Protein AF-H4F270-F1 (afdb_monomer)

Radius of gyration: 16.2 Å; Cα contacts (8 Å, |Δi|>4): 57; chains: 1; bounding box: 38×26×46 Å

pLDDT: mean 85.69, std 13.45, range [47.72, 98.31]

Solvent-accessible surface area (backbone atoms only — not comparable to full-atom values): 5810 Å² total; per-residue (Å²): 131,80,75,62,86,69,51,71,68,58,51,52,53,52,53,50,24,49,55,52,53,50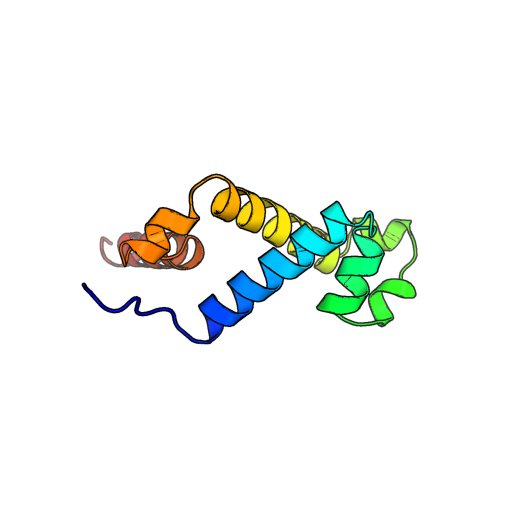,39,49,72,75,65,48,49,73,61,59,51,44,20,73,75,78,35,66,67,60,68,74,49,51,79,71,58,45,74,73,36,67,64,52,56,49,50,53,51,42,52,56,50,34,50,49,30,76,76,55,48,48,55,39,44,74,70,55,43,72,51,76,70,49,50,57,54,51,61,51,53,60,60,67,74,75,111

Foldseek 3Di:
DPPLPQDPVNVVLLVLLVVLVVCVVVVHDLLNSLCVVVHVVSVVDDPVVNVVDPSSVVSVVSPVLNCVCVVPVVVCSVVNHDRPVVVVVVVVVVVVVVD

Mean predicted aligned error: 6.44 Å

Sequence (99 aa):
MRQQQISAFHRHRLILMLRILDGLRDGASRREIASVIFGRDVRSISAVDWQNTSARRHLARLIAEGRGYVSGGYRRILRGGPTKGQLFHNAAHERTSSA

Structure (mmCIF, N/CA/C/O backbone):
data_AF-H4F270-F1
#
_entry.id   AF-H4F270-F1
#
loop_
_atom_site.group_PDB
_atom_site.id
_atom_site.type_symbol
_atom_site.label_atom_id
_atom_site.label_alt_id
_atom_site.label_comp_id
_atom_site.label_asym_id
_atom_site.label_entity_id
_atom_site.label_seq_id
_atom_site.pdbx_PDB_ins_code
_atom_site.Cartn_x
_atom_site.Cartn_y
_atom_site.Cartn_z
_atom_site.occupancy
_atom_site.B_iso_or_equiv
_atom_site.auth_seq_id
_atom_site.auth_comp_id
_atom_site.auth_asym_id
_atom_site.auth_atom_id
_atom_site.pdbx_PDB_model_num
ATOM 1 N N . MET A 1 1 ? -20.389 9.185 19.590 1.00 47.88 1 MET A N 1
ATOM 2 C CA . MET A 1 1 ? -19.244 8.447 19.005 1.00 47.88 1 MET A CA 1
ATOM 3 C C . MET A 1 1 ? -18.100 9.432 18.799 1.00 47.88 1 MET A C 1
ATOM 5 O O . MET A 1 1 ? -18.329 10.438 18.142 1.00 47.88 1 MET A O 1
ATOM 9 N N . ARG A 1 2 ? -16.911 9.216 19.387 1.00 53.78 2 ARG A N 1
ATOM 10 C CA . ARG A 1 2 ? -15.736 10.065 19.094 1.00 53.78 2 ARG A CA 1
ATOM 11 C C . ARG A 1 2 ? -15.448 9.978 17.592 1.00 53.78 2 ARG A C 1
ATOM 13 O O . ARG A 1 2 ? -15.309 8.872 17.075 1.00 53.78 2 ARG A O 1
ATOM 20 N N . GLN A 1 3 ? -15.403 11.115 16.900 1.00 53.69 3 GLN A N 1
ATOM 21 C CA . GLN A 1 3 ? -14.999 11.156 15.494 1.00 53.69 3 GLN A CA 1
ATOM 22 C C . GLN A 1 3 ? -13.609 10.528 15.355 1.00 53.69 3 GLN A C 1
ATOM 24 O O . GLN A 1 3 ? -12.693 10.856 16.110 1.00 53.69 3 GLN A O 1
ATOM 29 N N . GLN A 1 4 ? -13.464 9.607 14.403 1.00 61.94 4 GLN A N 1
ATOM 30 C CA . GLN A 1 4 ? -12.174 9.015 14.071 1.00 61.94 4 GLN A CA 1
ATOM 31 C C . GLN A 1 4 ? -11.286 10.114 13.478 1.00 61.94 4 GLN A C 1
ATOM 33 O O . GLN A 1 4 ? -11.457 10.499 12.325 1.00 61.94 4 GLN A O 1
ATOM 38 N N . GLN A 1 5 ? -10.347 10.635 14.265 1.00 69.38 5 GLN A N 1
ATOM 39 C CA . GLN A 1 5 ? -9.364 11.618 13.806 1.00 69.38 5 GLN A CA 1
ATOM 40 C C . GLN A 1 5 ? -8.265 10.900 13.001 1.00 69.38 5 GLN A C 1
ATOM 42 O O . GLN A 1 5 ? -7.137 10.722 13.460 1.00 69.38 5 GLN A O 1
ATOM 47 N N . ILE A 1 6 ? -8.609 10.405 11.807 1.00 80.50 6 ILE A N 1
ATOM 48 C CA . ILE A 1 6 ? -7.641 9.827 10.867 1.00 80.50 6 ILE A CA 1
ATOM 49 C C . ILE A 1 6 ? -7.124 10.956 9.981 1.00 80.50 6 ILE A C 1
ATOM 51 O O . ILE A 1 6 ? -7.873 11.513 9.180 1.00 80.50 6 ILE A O 1
ATOM 55 N N . SER A 1 7 ? -5.832 11.269 10.084 1.00 85.44 7 SER A N 1
ATOM 56 C CA . SER A 1 7 ? -5.208 12.243 9.186 1.00 85.44 7 SER A CA 1
ATOM 57 C C . SER A 1 7 ? -5.275 11.784 7.724 1.00 85.44 7 SER A C 1
ATOM 59 O O . SER A 1 7 ? -5.281 10.584 7.428 1.00 85.44 7 SER A O 1
ATOM 61 N N . ALA A 1 8 ? -5.263 12.737 6.788 1.00 88.94 8 ALA A N 1
ATOM 62 C CA . ALA A 1 8 ? -5.272 12.443 5.353 1.00 88.94 8 ALA A CA 1
ATOM 63 C C . ALA A 1 8 ? -4.145 11.471 4.945 1.00 88.94 8 ALA A C 1
ATOM 65 O O . ALA A 1 8 ? -4.375 10.545 4.167 1.00 88.94 8 ALA A O 1
ATOM 66 N N . PHE A 1 9 ? -2.959 11.618 5.545 1.00 88.69 9 PHE A N 1
ATOM 67 C CA . PHE A 1 9 ? -1.824 10.715 5.351 1.00 88.69 9 PHE A CA 1
ATOM 68 C C . PHE A 1 9 ? -2.137 9.272 5.774 1.00 88.69 9 PHE A C 1
ATOM 70 O O . PHE A 1 9 ? -1.926 8.335 5.002 1.00 88.69 9 PHE A O 1
ATOM 77 N N . HIS A 1 10 ? -2.688 9.070 6.977 1.00 88.12 10 HIS A N 1
ATOM 78 C CA . HIS A 1 10 ? -3.054 7.733 7.445 1.00 88.12 10 HIS A CA 1
ATOM 79 C C . HIS A 1 10 ? -4.158 7.117 6.589 1.00 88.12 10 HIS A C 1
ATOM 81 O O . HIS A 1 10 ? -4.071 5.940 6.243 1.00 88.12 10 HIS A O 1
ATOM 87 N N . ARG A 1 11 ? -5.159 7.912 6.192 1.00 91.19 11 ARG A N 1
ATOM 88 C CA . ARG A 1 11 ? -6.222 7.458 5.290 1.00 91.19 11 ARG A CA 1
ATOM 89 C C . ARG A 1 11 ? -5.650 6.992 3.953 1.00 91.19 11 ARG A C 1
ATOM 91 O O . ARG A 1 11 ? -5.967 5.891 3.513 1.00 91.19 11 ARG A O 1
ATOM 98 N N . HIS A 1 12 ? -4.780 7.794 3.337 1.00 92.62 12 HIS A N 1
ATOM 99 C CA . HIS A 1 12 ? -4.102 7.430 2.093 1.00 92.62 12 HIS A CA 1
ATOM 100 C C . HIS A 1 12 ? -3.332 6.115 2.245 1.00 92.62 12 HIS A C 1
ATOM 102 O O . HIS A 1 12 ? -3.487 5.200 1.439 1.00 92.62 12 HIS A O 1
ATOM 108 N N . ARG A 1 13 ? -2.559 5.985 3.325 1.00 92.62 13 ARG A N 1
ATOM 109 C CA . ARG A 1 13 ? -1.751 4.796 3.590 1.00 92.62 13 ARG A CA 1
ATOM 110 C C . ARG A 1 13 ? -2.588 3.532 3.818 1.00 92.62 13 ARG A C 1
ATOM 112 O O . ARG A 1 13 ? -2.207 2.468 3.338 1.00 92.62 13 ARG A O 1
ATOM 119 N N . LEU A 1 14 ? -3.730 3.636 4.499 1.00 93.50 14 LEU A N 1
ATOM 120 C CA . LEU A 1 14 ? -4.667 2.520 4.678 1.00 93.50 14 LEU A CA 1
ATOM 121 C C . LEU A 1 14 ? -5.288 2.082 3.347 1.00 93.50 14 LEU A C 1
ATOM 123 O O . LEU A 1 14 ? -5.326 0.890 3.052 1.00 93.50 14 LEU A O 1
ATOM 127 N N . ILE A 1 15 ? -5.715 3.040 2.518 1.00 94.81 15 ILE A N 1
ATOM 128 C CA . ILE A 1 15 ? -6.227 2.757 1.168 1.00 94.81 15 ILE A CA 1
ATOM 129 C C . ILE A 1 15 ? -5.151 2.067 0.322 1.00 94.81 15 ILE A C 1
ATOM 131 O O . ILE A 1 15 ? -5.442 1.095 -0.371 1.00 94.81 15 ILE A O 1
ATOM 135 N N . LEU A 1 16 ? -3.902 2.534 0.406 1.00 95.44 16 LEU A N 1
ATOM 136 C CA . LEU A 1 16 ? -2.772 1.937 -0.302 1.00 95.44 16 LEU A CA 1
ATOM 137 C C . LEU A 1 16 ? -2.570 0.469 0.092 1.00 95.44 16 LEU A C 1
ATOM 139 O O . LEU A 1 16 ? -2.399 -0.383 -0.774 1.00 95.44 16 LEU A O 1
ATOM 143 N N . MET A 1 17 ? -2.629 0.161 1.390 1.00 96.75 17 MET A N 1
ATOM 144 C CA . MET A 1 17 ? -2.521 -1.213 1.884 1.00 96.75 17 MET A CA 1
ATOM 145 C C . MET A 1 17 ? -3.646 -2.103 1.377 1.00 96.75 17 MET A C 1
ATOM 147 O O . MET A 1 17 ? -3.369 -3.226 0.974 1.00 96.75 17 MET A O 1
ATOM 151 N N . LEU A 1 18 ? -4.889 -1.614 1.378 1.00 96.75 18 LEU A N 1
ATOM 152 C CA . LEU A 1 18 ? -6.024 -2.374 0.853 1.00 96.75 18 LEU A CA 1
ATOM 153 C C . LEU A 1 18 ? -5.813 -2.711 -0.625 1.00 96.75 18 LEU A C 1
ATOM 155 O O . LEU A 1 18 ? -5.806 -3.884 -0.970 1.00 96.75 18 LEU A O 1
ATOM 159 N N . ARG A 1 19 ? -5.473 -1.718 -1.456 1.00 96.50 19 ARG A N 1
ATOM 160 C CA . ARG A 1 19 ?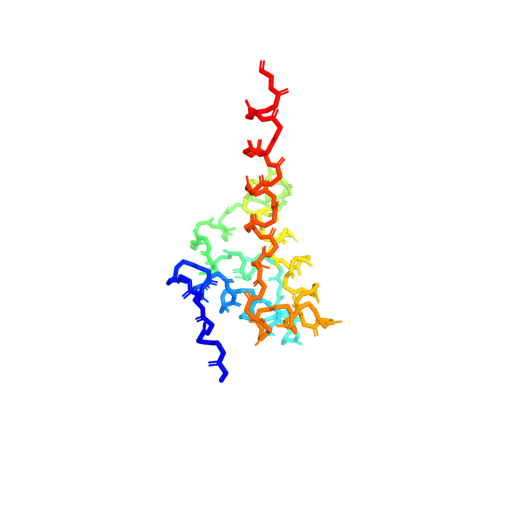 -5.171 -1.929 -2.884 1.00 96.50 19 ARG A CA 1
ATOM 161 C C . ARG A 1 19 ? -4.047 -2.939 -3.117 1.00 96.50 19 ARG A C 1
ATOM 163 O O . ARG A 1 19 ? -4.133 -3.754 -4.027 1.00 96.50 19 ARG A O 1
ATOM 170 N N . ILE A 1 20 ? -2.995 -2.895 -2.297 1.00 98.06 20 ILE A N 1
ATOM 171 C CA . ILE A 1 20 ? -1.900 -3.873 -2.352 1.00 98.06 20 ILE A CA 1
ATOM 172 C C . ILE A 1 20 ? -2.417 -5.284 -2.047 1.00 98.06 20 ILE A C 1
ATOM 174 O O . ILE A 1 20 ? -2.038 -6.232 -2.729 1.00 98.06 20 ILE A O 1
ATOM 178 N N . LEU A 1 21 ? -3.247 -5.442 -1.014 1.00 98.31 21 LEU A N 1
ATOM 179 C CA . LEU A 1 21 ? -3.788 -6.747 -0.635 1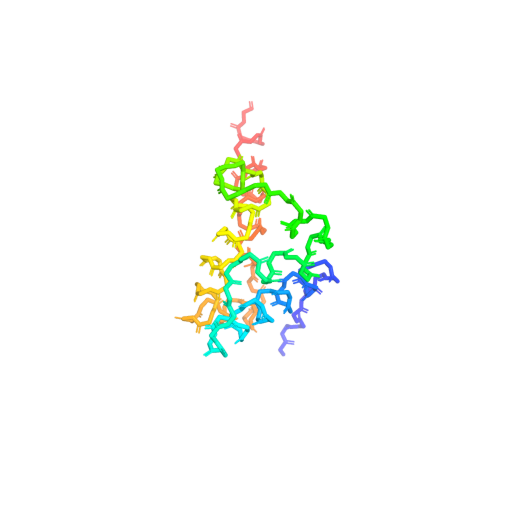.00 98.31 21 LEU A CA 1
ATOM 180 C C . LEU A 1 21 ? -4.786 -7.283 -1.657 1.00 98.31 21 LEU A C 1
ATOM 182 O O . LEU A 1 21 ? -4.777 -8.484 -1.903 1.00 98.31 21 LEU A O 1
ATOM 186 N N . ASP A 1 22 ? -5.602 -6.417 -2.246 1.00 97.69 22 ASP A N 1
ATOM 187 C CA . ASP A 1 22 ? -6.547 -6.795 -3.292 1.00 97.69 22 ASP A CA 1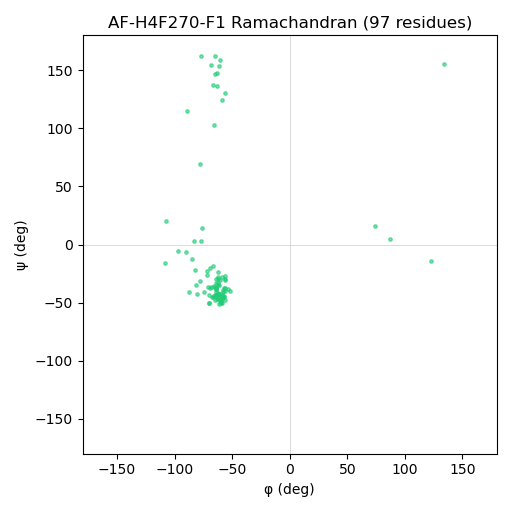
ATOM 188 C C . ASP A 1 22 ? -5.793 -7.236 -4.551 1.00 97.69 22 ASP A C 1
ATOM 190 O O . ASP A 1 22 ? -6.012 -8.343 -5.022 1.00 97.69 22 ASP A O 1
ATOM 194 N N . GLY A 1 23 ? -4.762 -6.497 -4.980 1.00 97.69 23 GLY A N 1
ATOM 195 C CA . GLY A 1 23 ? -3.894 -6.946 -6.074 1.00 97.69 23 GLY A CA 1
ATOM 196 C C . GLY A 1 23 ? -3.222 -8.299 -5.801 1.00 97.69 23 GLY A C 1
ATOM 197 O O . GLY A 1 23 ? -3.132 -9.133 -6.695 1.00 97.69 23 GLY A O 1
ATOM 198 N N . LEU A 1 24 ? -2.789 -8.562 -4.560 1.00 97.94 24 LEU A N 1
ATOM 199 C CA . LEU A 1 24 ? -2.259 -9.882 -4.187 1.00 97.94 24 LEU A CA 1
ATOM 200 C C . LEU A 1 24 ? -3.323 -10.986 -4.241 1.00 97.94 24 LEU A C 1
ATOM 202 O O . LEU A 1 24 ? -2.983 -12.121 -4.568 1.00 97.94 24 LEU A O 1
ATOM 206 N N . ARG A 1 25 ? -4.575 -10.684 -3.874 1.00 97.88 25 ARG A N 1
ATOM 207 C CA . ARG A 1 25 ? -5.701 -11.631 -3.954 1.00 97.88 25 ARG A CA 1
ATOM 208 C C . ARG A 1 25 ? -6.059 -11.944 -5.402 1.00 97.88 25 ARG A C 1
ATOM 210 O O . ARG A 1 25 ? -6.328 -13.101 -5.701 1.00 97.88 25 ARG A O 1
ATOM 217 N N . ASP A 1 26 ? -5.953 -10.951 -6.276 1.00 98.06 26 ASP A N 1
ATOM 218 C CA . ASP A 1 26 ? -6.182 -11.077 -7.718 1.00 98.06 26 ASP A CA 1
ATOM 219 C C . ASP A 1 26 ? -5.000 -11.743 -8.454 1.00 98.06 26 ASP A C 1
ATOM 221 O O . ASP A 1 26 ? -5.012 -11.880 -9.674 1.00 98.06 26 ASP A O 1
ATOM 225 N N . GLY A 1 27 ? -3.960 -12.168 -7.725 1.00 97.69 27 GLY A N 1
ATOM 226 C CA . GLY A 1 27 ? -2.815 -12.897 -8.273 1.00 97.69 27 GLY A CA 1
ATOM 227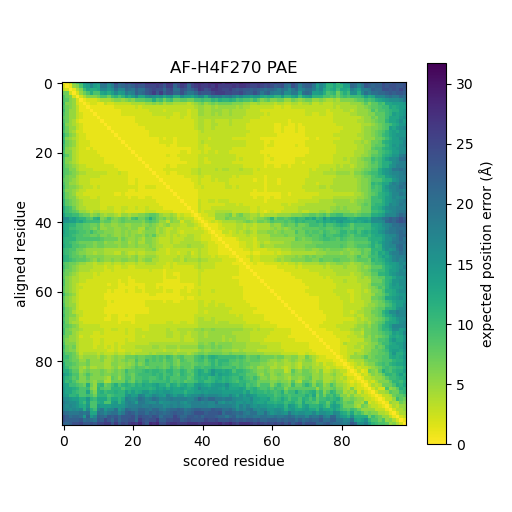 C C . GLY A 1 27 ? -1.686 -12.022 -8.820 1.00 97.69 27 GLY A C 1
ATOM 228 O O . GLY A 1 27 ? -0.705 -12.561 -9.333 1.00 97.69 27 GLY A O 1
ATOM 229 N N . ALA A 1 28 ? -1.760 -10.695 -8.680 1.00 97.31 28 ALA A N 1
ATOM 230 C CA . ALA A 1 28 ? -0.687 -9.809 -9.118 1.00 97.31 28 ALA A CA 1
ATOM 231 C C . ALA A 1 28 ? 0.606 -10.081 -8.336 1.00 97.31 28 ALA A C 1
ATOM 233 O O . ALA A 1 28 ? 0.634 -10.199 -7.102 1.00 97.31 28 ALA A O 1
ATOM 234 N N . SER A 1 29 ? 1.725 -10.124 -9.053 1.00 94.56 29 SER A N 1
ATOM 235 C CA . SER A 1 29 ? 3.031 -10.291 -8.437 1.00 94.56 29 SER A CA 1
ATOM 236 C C . SER A 1 29 ? 3.413 -9.056 -7.620 1.00 94.56 29 SER A C 1
ATOM 238 O O . SER A 1 29 ? 3.040 -7.916 -7.906 1.00 94.56 29 SER A O 1
ATOM 240 N N . ARG A 1 30 ? 4.276 -9.250 -6.617 1.00 94.31 30 ARG A N 1
ATOM 241 C CA . ARG A 1 30 ? 4.822 -8.133 -5.824 1.00 94.31 30 ARG A CA 1
ATOM 242 C C . ARG A 1 30 ? 5.528 -7.089 -6.692 1.00 94.31 30 ARG A C 1
ATOM 244 O O . ARG A 1 30 ? 5.544 -5.920 -6.326 1.00 94.31 30 ARG A O 1
ATOM 251 N N . ARG A 1 31 ? 6.121 -7.495 -7.817 1.00 92.50 31 ARG A N 1
ATOM 252 C CA . ARG A 1 31 ? 6.812 -6.581 -8.731 1.00 92.50 31 ARG A CA 1
ATOM 253 C C . ARG A 1 31 ? 5.821 -5.748 -9.541 1.00 92.50 31 ARG A C 1
ATOM 255 O O . ARG A 1 31 ? 6.021 -4.544 -9.670 1.00 92.50 31 ARG A O 1
ATOM 262 N N . GLU A 1 32 ? 4.730 -6.348 -10.011 1.00 93.94 32 GLU A N 1
ATOM 263 C CA . GLU A 1 32 ? 3.645 -5.613 -10.673 1.00 93.94 32 GLU A CA 1
ATOM 264 C C . GLU A 1 32 ? 3.004 -4.611 -9.719 1.00 93.94 32 GLU A C 1
ATOM 266 O O . GLU A 1 32 ? 2.907 -3.431 -10.050 1.00 93.94 32 GLU A O 1
ATOM 271 N N . ILE A 1 33 ? 2.686 -5.037 -8.495 1.00 96.50 33 ILE A N 1
ATOM 272 C CA . ILE A 1 33 ? 2.150 -4.143 -7.465 1.00 96.50 33 ILE A CA 1
ATOM 273 C C . ILE A 1 33 ? 3.138 -3.008 -7.180 1.00 96.50 33 ILE A C 1
ATOM 275 O O . ILE A 1 33 ? 2.769 -1.839 -7.243 1.00 96.50 33 ILE A O 1
ATOM 279 N N . ALA A 1 34 ? 4.413 -3.318 -6.930 1.00 94.06 34 ALA A N 1
ATOM 280 C CA . ALA A 1 34 ? 5.434 -2.300 -6.689 1.00 94.06 34 ALA A CA 1
ATOM 281 C C . ALA A 1 34 ? 5.545 -1.296 -7.843 1.00 94.06 34 ALA A C 1
ATOM 283 O O . ALA A 1 34 ? 5.713 -0.108 -7.592 1.00 94.06 34 ALA A O 1
ATOM 284 N N . SER A 1 35 ? 5.394 -1.748 -9.089 1.00 93.31 35 SER A N 1
ATOM 285 C CA . SER A 1 35 ? 5.479 -0.872 -10.257 1.00 93.31 35 SER A CA 1
ATOM 286 C C . SER A 1 35 ? 4.290 0.080 -10.432 1.00 93.31 35 SER A C 1
ATOM 288 O O . SER A 1 35 ? 4.404 1.107 -11.097 1.00 93.31 35 SER A O 1
ATOM 290 N N . VAL A 1 36 ? 3.138 -0.256 -9.850 1.00 93.12 36 VAL A N 1
ATOM 291 C CA . VAL A 1 36 ? 1.971 0.636 -9.794 1.00 93.12 36 VAL A CA 1
ATOM 292 C C . VAL A 1 36 ? 2.121 1.637 -8.647 1.00 93.12 36 VAL A C 1
ATOM 294 O O . VAL A 1 36 ? 1.697 2.781 -8.769 1.00 93.12 36 VAL A O 1
ATOM 297 N N . ILE A 1 37 ? 2.732 1.212 -7.538 1.00 91.19 37 ILE A N 1
ATOM 298 C CA . ILE A 1 37 ? 2.798 1.986 -6.292 1.00 91.19 37 ILE A CA 1
ATOM 299 C C . ILE A 1 37 ? 3.998 2.944 -6.252 1.00 91.19 37 ILE A C 1
ATOM 301 O O . ILE A 1 37 ? 3.857 4.061 -5.764 1.00 91.19 37 ILE A O 1
ATOM 305 N N . PHE A 1 38 ? 5.170 2.515 -6.728 1.00 89.06 38 PHE A N 1
ATOM 306 C CA . PHE A 1 38 ? 6.422 3.279 -6.629 1.00 89.06 38 PHE A CA 1
ATOM 307 C C . PHE A 1 38 ? 6.903 3.865 -7.958 1.00 89.06 38 PHE A C 1
ATOM 309 O O . PHE A 1 38 ? 7.727 4.770 -7.931 1.00 89.06 38 PHE A O 1
ATOM 316 N N . GLY A 1 39 ? 6.381 3.389 -9.092 1.00 88.25 39 GLY A N 1
ATOM 317 C CA . GLY A 1 39 ? 6.776 3.866 -10.418 1.00 88.25 39 GLY A CA 1
ATOM 318 C C . GLY A 1 39 ? 7.039 2.736 -11.410 1.00 88.25 39 GLY A C 1
ATOM 319 O O . GLY A 1 39 ? 7.346 1.599 -11.044 1.00 88.25 39 GLY A O 1
ATOM 320 N N . ARG A 1 40 ? 6.893 3.035 -12.710 1.00 79.44 40 ARG A N 1
ATOM 321 C CA . ARG A 1 40 ? 7.083 2.030 -13.774 1.00 79.44 40 ARG A CA 1
ATOM 322 C C . ARG A 1 40 ? 8.544 1.604 -13.936 1.00 79.44 40 ARG A C 1
ATOM 324 O O . ARG A 1 40 ? 8.776 0.519 -14.457 1.00 79.44 40 ARG A O 1
ATOM 331 N N . ASP A 1 41 ? 9.492 2.402 -13.464 1.00 85.38 41 ASP A N 1
ATOM 332 C CA . ASP A 1 41 ? 10.928 2.103 -13.397 1.00 85.38 41 ASP A CA 1
ATOM 333 C C . ASP A 1 41 ? 11.233 0.813 -12.617 1.00 85.38 41 ASP A C 1
ATOM 335 O O . ASP A 1 41 ? 12.163 0.083 -12.945 1.00 85.38 41 ASP A O 1
ATOM 339 N N . VAL A 1 42 ? 10.382 0.421 -11.664 1.00 84.81 42 VAL A N 1
ATOM 340 C CA . VAL A 1 42 ? 10.499 -0.880 -10.982 1.00 84.81 42 VAL A CA 1
ATOM 341 C C . VAL A 1 42 ? 10.425 -2.065 -11.960 1.00 84.81 42 VAL A C 1
ATOM 343 O O . VAL A 1 42 ? 11.001 -3.128 -11.708 1.00 84.81 42 VAL A O 1
ATOM 346 N N . ARG A 1 43 ? 9.737 -1.914 -13.103 1.00 84.00 43 ARG A N 1
ATOM 347 C CA . ARG A 1 43 ? 9.699 -2.958 -14.138 1.00 84.00 43 ARG A CA 1
ATOM 348 C C . ARG A 1 43 ? 11.018 -3.100 -14.890 1.00 84.00 43 ARG A C 1
ATOM 350 O O . ARG A 1 43 ? 11.275 -4.211 -15.336 1.00 84.00 43 ARG A O 1
ATOM 357 N N . SER A 1 44 ? 11.854 -2.069 -14.992 1.00 86.81 44 SER A N 1
ATOM 358 C CA . SER A 1 44 ? 13.139 -2.154 -15.703 1.00 86.81 44 SER A CA 1
ATOM 359 C C . SER A 1 44 ? 14.291 -2.699 -14.852 1.00 86.81 44 SER A C 1
ATOM 361 O O . SER A 1 44 ? 15.323 -3.066 -15.398 1.00 86.81 44 SER A O 1
ATOM 363 N N . ILE A 1 45 ? 14.126 -2.797 -13.530 1.00 88.38 45 ILE A N 1
ATOM 364 C CA . ILE A 1 45 ? 15.152 -3.336 -12.620 1.00 88.38 45 ILE A CA 1
ATOM 365 C C . ILE A 1 45 ? 15.367 -4.835 -12.887 1.00 88.38 45 ILE A C 1
ATOM 367 O O . ILE A 1 45 ? 14.401 -5.582 -13.050 1.00 88.38 45 ILE A O 1
ATOM 371 N N . SER A 1 46 ? 16.610 -5.322 -12.903 1.00 91.44 46 SER A N 1
ATOM 372 C CA . SER A 1 46 ? 16.865 -6.760 -13.067 1.00 91.44 46 SER A CA 1
ATOM 373 C C . SER A 1 46 ? 16.231 -7.583 -11.930 1.00 91.44 46 SER A C 1
ATOM 375 O O . SER A 1 46 ? 15.939 -7.075 -10.845 1.00 91.44 46 SER A O 1
ATOM 377 N N . ALA A 1 47 ? 15.995 -8.880 -12.153 1.00 86.94 47 ALA A N 1
ATOM 378 C CA . ALA A 1 47 ? 15.426 -9.737 -11.108 1.00 86.94 47 ALA A CA 1
ATOM 379 C C . ALA A 1 47 ? 16.326 -9.821 -9.860 1.00 86.94 47 ALA A C 1
ATOM 381 O O . ALA A 1 47 ? 15.806 -9.882 -8.746 1.00 86.94 47 ALA A O 1
ATOM 382 N N . VAL A 1 48 ? 17.650 -9.793 -10.050 1.00 89.94 48 VAL A N 1
ATOM 383 C CA . VAL A 1 48 ? 18.649 -9.816 -8.972 1.00 89.94 48 VAL A CA 1
ATOM 384 C C . VAL A 1 48 ? 18.627 -8.497 -8.205 1.00 89.94 48 VAL A C 1
ATOM 386 O O . VAL A 1 48 ? 18.455 -8.495 -6.986 1.00 89.94 48 VAL A O 1
ATOM 389 N N . ASP A 1 49 ? 18.684 -7.369 -8.912 1.00 90.50 49 ASP A N 1
ATOM 390 C CA . ASP A 1 49 ? 18.698 -6.048 -8.280 1.00 90.50 49 ASP A CA 1
ATOM 391 C C . ASP A 1 49 ? 17.399 -5.772 -7.525 1.00 90.50 49 ASP A C 1
ATOM 393 O O . ASP A 1 49 ? 17.420 -5.237 -6.414 1.00 90.50 49 ASP A O 1
ATOM 397 N N . TRP A 1 50 ? 16.262 -6.226 -8.068 1.00 89.06 50 TRP A N 1
ATOM 398 C CA . TRP A 1 50 ? 14.950 -6.114 -7.432 1.00 89.06 50 TRP A CA 1
ATOM 399 C C . TRP A 1 50 ? 14.955 -6.650 -5.994 1.00 89.06 50 TRP A C 1
ATOM 401 O O . TRP A 1 50 ? 14.363 -6.030 -5.099 1.00 89.06 50 TRP A O 1
ATOM 411 N N . GLN A 1 51 ? 15.649 -7.765 -5.739 1.00 88.75 51 GLN A N 1
ATOM 412 C CA . GLN A 1 51 ? 15.718 -8.381 -4.410 1.00 88.75 51 GLN A CA 1
ATOM 413 C C . GLN A 1 51 ? 16.375 -7.469 -3.364 1.00 88.75 51 GLN A C 1
ATOM 415 O O . GLN A 1 51 ? 16.004 -7.523 -2.184 1.00 88.75 51 GLN A O 1
ATOM 420 N N . ASN A 1 52 ? 17.263 -6.577 -3.794 1.00 92.00 52 ASN A N 1
ATOM 421 C CA . ASN A 1 52 ? 18.017 -5.679 -2.923 1.00 92.00 52 ASN A CA 1
ATOM 422 C C . ASN A 1 52 ? 17.397 -4.274 -2.809 1.00 92.00 52 ASN A C 1
ATOM 424 O O . ASN A 1 52 ? 17.817 -3.467 -1.976 1.00 92.00 52 ASN A O 1
ATOM 428 N N . THR A 1 53 ? 16.338 -3.984 -3.570 1.00 92.69 53 THR A N 1
ATOM 429 C CA . THR A 1 53 ? 15.703 -2.659 -3.565 1.00 92.69 53 THR A CA 1
ATOM 430 C C . THR A 1 53 ? 15.057 -2.288 -2.225 1.00 92.69 53 THR A C 1
ATOM 432 O O . THR A 1 53 ? 14.474 -3.104 -1.495 1.00 92.69 53 THR A O 1
ATOM 435 N N . SER A 1 54 ? 15.090 -0.990 -1.912 1.00 91.56 54 SER A N 1
ATOM 436 C CA . SER A 1 54 ? 14.283 -0.396 -0.840 1.00 91.56 54 SER A CA 1
ATOM 437 C C . SER A 1 54 ? 12.780 -0.534 -1.122 1.00 91.56 54 SER A C 1
ATOM 439 O O . SER A 1 54 ? 12.017 -0.796 -0.192 1.00 91.56 54 SER A O 1
ATOM 441 N N . ALA A 1 55 ? 12.366 -0.453 -2.391 1.00 92.06 55 ALA A N 1
ATOM 442 C CA . ALA A 1 55 ? 10.985 -0.623 -2.842 1.00 92.06 55 ALA A CA 1
ATOM 443 C C . ALA A 1 55 ? 10.407 -1.997 -2.463 1.00 92.06 55 ALA A C 1
ATOM 445 O O . ALA A 1 55 ? 9.326 -2.065 -1.873 1.00 92.06 55 ALA A O 1
ATOM 446 N N . ARG A 1 56 ? 11.146 -3.096 -2.688 1.00 94.94 56 ARG A N 1
ATOM 447 C CA . ARG A 1 56 ? 10.712 -4.441 -2.269 1.00 94.94 56 ARG A CA 1
ATOM 448 C C . ARG A 1 56 ? 10.503 -4.526 -0.759 1.00 94.94 56 ARG A C 1
ATOM 450 O O . ARG A 1 56 ? 9.475 -5.029 -0.302 1.00 94.94 56 ARG A O 1
ATOM 45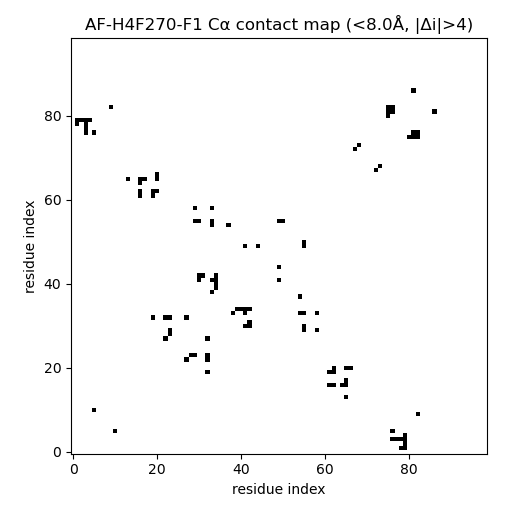7 N N . ARG A 1 57 ? 11.462 -4.020 0.027 1.00 95.69 57 ARG A N 1
ATOM 458 C CA . ARG A 1 57 ? 11.369 -3.993 1.499 1.00 95.69 57 ARG A CA 1
ATOM 459 C C . ARG A 1 57 ? 10.216 -3.111 1.978 1.00 95.69 57 ARG A C 1
ATOM 461 O O . ARG A 1 57 ? 9.539 -3.451 2.946 1.00 95.69 57 ARG A O 1
ATOM 468 N N . HIS A 1 58 ? 9.970 -1.985 1.313 1.00 94.38 58 HIS A N 1
ATOM 469 C CA . HIS A 1 58 ? 8.846 -1.106 1.618 1.00 94.38 58 HIS A CA 1
ATOM 470 C C . HIS A 1 58 ? 7.508 -1.799 1.332 1.00 94.38 58 HIS A C 1
ATOM 472 O O . HIS A 1 58 ? 6.658 -1.847 2.222 1.00 94.38 58 HIS A O 1
ATOM 478 N N . LEU A 1 59 ? 7.354 -2.432 0.164 1.00 96.56 59 LEU A N 1
ATOM 479 C CA . LEU A 1 59 ? 6.159 -3.206 -0.168 1.00 96.56 59 LEU A CA 1
ATOM 480 C C . LEU A 1 59 ? 5.909 -4.330 0.842 1.00 96.56 59 LEU A C 1
ATOM 482 O O . LEU A 1 59 ? 4.790 -4.484 1.323 1.00 96.56 59 LEU A O 1
ATOM 486 N N . ALA A 1 60 ? 6.945 -5.086 1.215 1.00 96.38 60 ALA A N 1
ATOM 487 C CA . ALA A 1 60 ? 6.822 -6.159 2.199 1.00 96.38 60 ALA A CA 1
ATOM 488 C C . ALA A 1 60 ? 6.283 -5.651 3.550 1.00 96.38 60 ALA A C 1
ATOM 490 O O . ALA A 1 60 ? 5.405 -6.284 4.140 1.00 96.38 60 ALA A O 1
ATOM 491 N N . ARG A 1 61 ? 6.744 -4.478 4.008 1.00 95.38 61 ARG A N 1
ATOM 492 C CA . ARG A 1 61 ? 6.233 -3.832 5.228 1.00 95.38 61 ARG A CA 1
ATOM 493 C C . ARG A 1 61 ? 4.770 -3.410 5.091 1.00 95.38 61 ARG A C 1
ATOM 495 O O . ARG A 1 61 ? 3.993 -3.656 6.011 1.00 95.38 61 ARG A O 1
ATOM 502 N N . LEU A 1 62 ? 4.381 -2.829 3.953 1.00 95.81 62 LEU A N 1
ATOM 503 C CA . LEU A 1 62 ? 2.986 -2.454 3.684 1.00 95.81 62 LEU A CA 1
ATOM 504 C C . LEU A 1 62 ? 2.061 -3.677 3.666 1.00 95.81 62 LEU A C 1
ATOM 506 O O . LEU A 1 62 ? 0.987 -3.626 4.259 1.00 95.81 62 LEU A O 1
ATOM 510 N N . ILE A 1 63 ? 2.496 -4.787 3.062 1.00 97.56 63 ILE A N 1
ATOM 511 C CA . ILE A 1 63 ? 1.747 -6.053 3.052 1.00 97.56 63 ILE A CA 1
ATOM 512 C C . ILE A 1 63 ? 1.559 -6.574 4.479 1.00 97.56 63 ILE A C 1
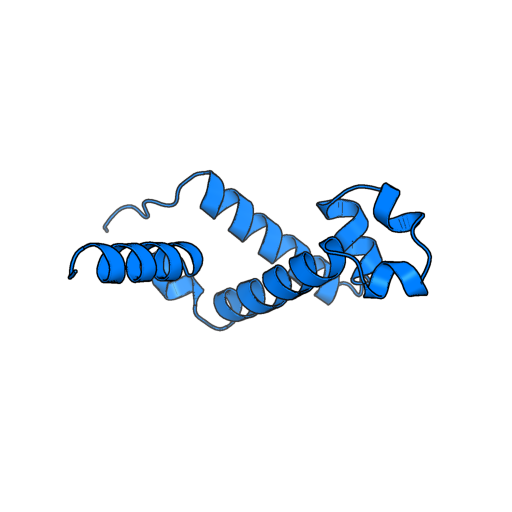ATOM 514 O O . ILE A 1 63 ? 0.440 -6.899 4.876 1.00 97.56 63 ILE A O 1
ATOM 518 N N . ALA A 1 64 ? 2.642 -6.659 5.255 1.00 96.62 64 ALA A N 1
ATOM 519 C CA . ALA A 1 64 ? 2.591 -7.169 6.622 1.00 96.62 64 ALA A CA 1
ATOM 520 C C . ALA A 1 64 ? 1.684 -6.312 7.518 1.00 96.62 64 ALA A C 1
ATOM 522 O O . ALA A 1 64 ? 0.885 -6.840 8.292 1.00 96.62 64 ALA A O 1
ATOM 523 N N . GLU A 1 65 ? 1.768 -4.988 7.395 1.00 95.06 65 GLU A N 1
ATOM 524 C CA . GLU A 1 65 ? 0.917 -4.087 8.164 1.00 95.06 65 GLU A CA 1
ATOM 525 C C . GLU A 1 65 ? -0.547 -4.137 7.717 1.00 95.06 65 GLU A C 1
ATOM 527 O O . GLU A 1 65 ? -1.431 -4.233 8.569 1.00 95.06 65 GLU A O 1
ATOM 532 N N . GLY A 1 66 ? -0.808 -4.147 6.407 1.00 96.25 66 GLY A N 1
ATOM 533 C CA . GLY A 1 66 ? -2.155 -4.284 5.859 1.00 96.25 66 GLY A CA 1
ATOM 534 C C . GLY A 1 66 ? -2.841 -5.557 6.348 1.00 96.25 66 GLY A C 1
ATOM 535 O O . GLY A 1 66 ? -3.983 -5.504 6.804 1.00 96.25 66 GLY A O 1
ATOM 536 N N . ARG A 1 67 ? -2.129 -6.694 6.332 1.00 97.31 67 ARG A N 1
ATOM 537 C CA . ARG A 1 67 ? -2.638 -7.966 6.875 1.00 97.31 67 ARG A CA 1
ATOM 538 C C . ARG A 1 67 ? -3.024 -7.836 8.344 1.00 97.31 67 ARG A C 1
ATOM 540 O O . ARG A 1 67 ? -4.110 -8.267 8.709 1.00 97.31 67 ARG A O 1
ATOM 547 N N . GLY A 1 68 ? -2.187 -7.185 9.153 1.00 95.62 68 GLY A N 1
ATOM 548 C CA . GLY A 1 68 ? -2.488 -6.932 10.563 1.00 95.62 68 GLY A CA 1
ATOM 549 C C . GLY A 1 68 ? -3.727 -6.055 10.782 1.00 95.62 68 GLY A C 1
ATOM 550 O O . GLY A 1 68 ? -4.456 -6.254 11.753 1.00 95.62 68 GLY A O 1
ATOM 551 N N . TYR A 1 69 ? -4.004 -5.101 9.885 1.00 94.69 69 TYR A N 1
ATOM 552 C CA . TYR A 1 69 ? -5.255 -4.344 9.939 1.00 94.69 69 TYR A CA 1
ATOM 553 C C . TYR A 1 69 ? -6.457 -5.204 9.565 1.00 94.69 69 TYR A C 1
ATOM 555 O O . TYR A 1 69 ? -7.416 -5.227 10.333 1.00 94.69 69 TYR A O 1
ATOM 563 N N . VAL A 1 70 ? -6.406 -5.924 8.441 1.00 95.56 70 VAL A N 1
ATOM 564 C CA . VAL A 1 70 ? -7.525 -6.755 7.959 1.00 95.56 70 VAL A CA 1
ATOM 565 C C . VAL A 1 70 ? -7.844 -7.898 8.928 1.00 95.56 70 VAL A C 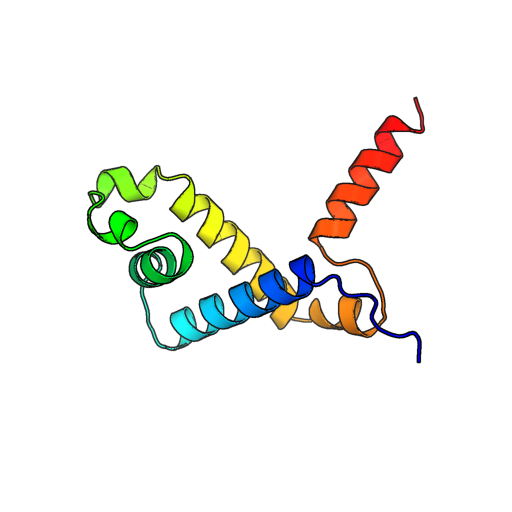1
ATOM 567 O O . VAL A 1 70 ? -9.013 -8.205 9.133 1.00 95.56 70 VAL A O 1
ATOM 570 N N . SER A 1 71 ? -6.847 -8.461 9.616 1.00 96.19 71 SER A N 1
ATOM 571 C CA . SER A 1 71 ? -7.034 -9.536 10.602 1.00 96.19 71 SER A CA 1
ATOM 572 C C . SER A 1 71 ? -7.599 -9.073 11.958 1.00 96.19 71 SER A C 1
ATOM 574 O O . SER A 1 71 ? -7.518 -9.807 12.939 1.00 96.19 71 SER A O 1
ATOM 576 N N . GLY A 1 72 ? -8.138 -7.852 12.054 1.00 92.06 72 GLY A N 1
ATOM 577 C CA . GLY A 1 72 ? -8.792 -7.330 13.262 1.00 92.06 72 GLY A CA 1
ATOM 578 C C . GLY A 1 72 ? -8.195 -6.034 13.808 1.00 92.06 72 GLY A C 1
ATOM 579 O O . GLY A 1 72 ? -8.848 -5.350 14.601 1.00 92.06 72 GLY A O 1
ATOM 580 N N . GLY A 1 73 ? -7.001 -5.634 13.355 1.00 91.62 73 GLY A N 1
ATOM 581 C CA . GLY A 1 73 ? -6.362 -4.380 13.764 1.00 91.62 73 GLY A CA 1
ATOM 582 C C . GLY A 1 73 ? -7.152 -3.123 13.382 1.00 91.62 73 GLY A C 1
ATOM 583 O O . GLY A 1 73 ? -7.024 -2.094 14.048 1.00 91.62 73 GLY A O 1
ATOM 584 N N . TYR A 1 74 ? -8.019 -3.198 12.365 1.00 92.12 74 TYR A N 1
ATOM 585 C CA . TYR A 1 74 ? -8.914 -2.106 11.963 1.00 92.12 74 TYR A CA 1
ATOM 586 C C . TYR A 1 74 ? -9.814 -1.618 13.112 1.00 92.12 74 TYR A C 1
ATOM 588 O O . TYR A 1 74 ? -10.133 -0.432 13.191 1.00 92.12 74 TYR A O 1
ATOM 596 N N . ARG A 1 75 ? -10.173 -2.496 14.062 1.00 91.25 75 ARG A N 1
ATOM 597 C CA . ARG A 1 75 ? -11.025 -2.150 15.212 1.00 91.25 75 ARG A CA 1
ATOM 598 C C . ARG A 1 75 ? -10.408 -1.066 16.092 1.00 91.25 75 ARG A C 1
ATOM 600 O O . ARG A 1 75 ? -11.144 -0.282 16.682 1.00 91.25 75 ARG A O 1
ATOM 607 N N . ARG A 1 76 ? -9.074 -0.986 16.167 1.00 87.94 76 ARG A N 1
ATOM 608 C CA . ARG A 1 76 ? -8.380 0.081 16.906 1.00 87.94 76 ARG A CA 1
ATOM 609 C C . ARG A 1 76 ? -8.686 1.452 16.312 1.00 87.94 76 ARG A C 1
ATOM 611 O O . ARG A 1 76 ? -9.001 2.367 17.062 1.00 87.94 76 ARG A O 1
ATOM 618 N N . ILE A 1 77 ? -8.662 1.556 14.985 1.00 88.06 77 ILE A N 1
ATOM 619 C CA . ILE A 1 77 ? -8.986 2.787 14.257 1.00 88.06 77 ILE A CA 1
ATOM 620 C C . ILE A 1 77 ? -10.449 3.169 14.512 1.00 88.06 77 ILE A C 1
ATOM 622 O O . ILE A 1 77 ? -10.735 4.301 14.890 1.00 88.06 77 ILE A O 1
ATOM 626 N N . LEU A 1 78 ? -11.364 2.199 14.403 1.00 87.88 78 LEU A N 1
ATOM 627 C CA . LEU A 1 78 ? -12.797 2.429 14.624 1.00 87.88 78 LEU A CA 1
ATOM 628 C C . LEU A 1 78 ? -13.128 2.884 16.051 1.00 87.88 78 LEU A C 1
ATOM 630 O O . LEU A 1 78 ? -14.090 3.618 16.259 1.00 87.88 78 LEU A O 1
ATOM 634 N N . ARG A 1 79 ? -12.323 2.471 17.035 1.00 89.00 79 ARG A N 1
ATOM 635 C CA . ARG A 1 79 ? -12.444 2.887 18.440 1.00 89.00 79 ARG A CA 1
ATOM 636 C C . ARG A 1 79 ? -11.767 4.233 18.740 1.00 89.00 79 ARG A C 1
ATOM 638 O O . ARG A 1 79 ? -11.752 4.646 19.894 1.00 89.00 79 ARG A O 1
ATOM 645 N N . GLY A 1 80 ? -11.204 4.907 17.735 1.00 83.88 80 GLY A N 1
ATOM 646 C CA . GLY A 1 80 ? -10.464 6.161 17.910 1.00 83.88 80 GLY A CA 1
ATOM 647 C C . GLY A 1 80 ? -9.080 5.982 18.540 1.00 83.88 80 GLY A C 1
ATOM 648 O O . GLY A 1 80 ? -8.499 6.947 19.025 1.00 83.88 80 GLY A O 1
ATOM 649 N N . GLY A 1 81 ? -8.554 4.755 18.561 1.00 82.94 81 GLY A N 1
ATOM 650 C CA . GLY A 1 81 ? -7.190 4.480 18.990 1.00 82.94 81 GLY A CA 1
ATOM 651 C C . GLY A 1 81 ? -6.160 4.849 17.914 1.00 82.94 81 GLY A C 1
ATOM 652 O O . GLY A 1 81 ? -6.500 4.953 16.732 1.00 82.94 81 GLY A O 1
ATOM 653 N N . PRO A 1 82 ? -4.881 5.000 18.292 1.00 80.25 82 PRO A N 1
ATOM 654 C CA . PRO A 1 82 ? -3.817 5.350 17.359 1.00 80.25 82 PRO A CA 1
ATOM 655 C C . PRO A 1 82 ? -3.620 4.268 16.287 1.00 80.25 82 PRO A C 1
ATOM 657 O O . PRO A 1 82 ? -3.766 3.063 16.527 1.00 80.25 82 PRO A O 1
ATOM 660 N N . THR A 1 83 ? -3.239 4.679 15.081 1.00 81.12 83 THR A N 1
ATOM 661 C CA . THR A 1 83 ? -2.759 3.746 14.053 1.00 81.12 83 THR A CA 1
ATOM 662 C C . THR A 1 83 ? -1.451 3.083 14.499 1.00 81.12 83 THR A C 1
ATOM 664 O O . THR A 1 83 ? -0.755 3.560 15.394 1.00 81.12 83 THR A O 1
ATOM 667 N N . LYS A 1 84 ? -1.078 1.962 13.871 1.00 75.94 84 LYS A N 1
ATOM 668 C CA . LYS A 1 84 ? 0.182 1.266 14.180 1.00 75.94 84 LYS A CA 1
ATOM 669 C C . LYS A 1 84 ? 1.398 2.188 13.997 1.00 75.94 84 LYS A C 1
ATOM 671 O O . LYS A 1 84 ? 2.306 2.141 14.813 1.00 75.94 84 LYS A O 1
ATOM 676 N N . GLY A 1 85 ? 1.379 3.056 12.981 1.00 73.88 85 GLY A N 1
ATOM 677 C CA . GLY A 1 85 ? 2.412 4.077 12.777 1.00 73.88 85 GLY A CA 1
ATOM 678 C C . GLY A 1 85 ? 2.495 5.083 13.929 1.00 73.88 85 GLY A C 1
ATOM 679 O O . GLY A 1 85 ? 3.588 5.368 14.408 1.00 73.88 85 GLY A O 1
ATOM 680 N N . GLN A 1 86 ? 1.347 5.548 14.432 1.00 73.25 86 GLN A N 1
ATOM 681 C CA . GLN A 1 86 ? 1.292 6.446 15.591 1.00 73.25 86 GLN A CA 1
ATOM 682 C C . GLN A 1 86 ? 1.779 5.778 16.878 1.00 73.25 86 GLN A C 1
ATOM 684 O O . GLN A 1 86 ? 2.446 6.430 17.665 1.00 73.25 86 GLN A O 1
ATOM 689 N N . LEU A 1 87 ? 1.518 4.483 17.081 1.00 70.81 87 LEU A N 1
ATOM 690 C CA . LEU A 1 87 ? 2.040 3.767 18.252 1.00 70.81 87 LEU A CA 1
ATOM 691 C C . LEU A 1 87 ? 3.568 3.793 18.315 1.00 70.81 87 LEU A C 1
ATOM 693 O O . LEU A 1 87 ? 4.128 4.024 19.380 1.00 70.81 87 LEU A O 1
ATOM 697 N N . PHE A 1 88 ? 4.242 3.583 17.183 1.00 67.94 88 PHE A N 1
ATOM 698 C CA . PHE A 1 88 ? 5.704 3.624 17.146 1.00 67.94 88 PHE A CA 1
ATOM 699 C C . PHE A 1 88 ? 6.255 5.039 17.314 1.00 67.94 88 PHE A C 1
ATOM 701 O O . PHE A 1 88 ? 7.282 5.210 17.960 1.00 67.94 88 PHE A O 1
ATOM 708 N N . HIS A 1 89 ? 5.578 6.042 16.752 1.00 63.28 89 HIS A N 1
ATOM 709 C CA . HIS A 1 89 ? 5.996 7.434 16.897 1.00 63.28 89 HIS A CA 1
ATOM 710 C C . HIS A 1 89 ? 5.828 7.915 18.347 1.00 63.28 89 HIS A C 1
ATOM 712 O O . HIS A 1 89 ? 6.757 8.475 18.918 1.00 63.28 89 HIS A O 1
ATOM 718 N N . ASN A 1 90 ? 4.690 7.613 18.979 1.00 62.78 90 ASN A N 1
ATOM 719 C CA . ASN A 1 90 ? 4.414 7.981 20.369 1.00 62.78 90 ASN A CA 1
ATOM 720 C C . ASN A 1 90 ? 5.377 7.285 21.345 1.00 62.78 90 ASN A C 1
ATOM 722 O O . ASN A 1 90 ? 5.955 7.943 22.201 1.00 62.78 90 ASN A O 1
ATOM 726 N N . ALA A 1 91 ? 5.641 5.986 21.154 1.00 66.00 91 ALA A N 1
ATOM 727 C CA . ALA A 1 91 ? 6.576 5.232 21.994 1.00 66.00 91 ALA A CA 1
ATOM 728 C C . ALA A 1 91 ? 8.047 5.677 21.854 1.00 66.00 91 ALA A C 1
ATOM 730 O O . ALA A 1 91 ? 8.872 5.326 22.697 1.00 66.00 91 ALA A O 1
ATOM 731 N N . ALA A 1 92 ? 8.398 6.394 20.780 1.00 63.12 92 ALA A N 1
ATOM 732 C CA . ALA A 1 92 ? 9.708 7.018 20.628 1.00 63.12 92 ALA A CA 1
ATOM 733 C C . ALA A 1 92 ? 9.778 8.345 21.401 1.00 63.12 92 ALA A C 1
ATOM 735 O O . ALA A 1 92 ? 10.751 8.562 22.112 1.00 63.12 92 ALA A O 1
ATOM 736 N N . HIS A 1 93 ? 8.730 9.176 21.335 1.00 59.56 93 HIS A N 1
ATOM 737 C CA . HIS A 1 93 ? 8.637 10.434 22.096 1.00 59.56 93 HIS A CA 1
ATOM 738 C C . HIS A 1 93 ? 8.602 10.216 23.616 1.00 59.56 93 HIS A C 1
ATOM 740 O O . HIS A 1 93 ? 9.243 10.959 24.353 1.00 59.56 93 HIS A O 1
ATOM 746 N N . GLU A 1 94 ? 7.929 9.165 24.090 1.00 61.94 94 GLU A N 1
ATOM 747 C CA . GLU A 1 94 ? 7.874 8.817 25.520 1.00 61.94 94 GLU A CA 1
ATOM 748 C C . GLU A 1 94 ? 9.250 8.440 26.103 1.00 61.94 94 GLU A C 1
ATOM 750 O O . GLU A 1 94 ? 9.514 8.708 27.270 1.00 61.94 94 GLU A O 1
ATOM 755 N N . ARG A 1 95 ? 10.165 7.875 25.301 1.00 61.06 95 ARG A N 1
ATOM 756 C CA . ARG A 1 95 ? 11.524 7.517 25.760 1.00 61.06 95 ARG A CA 1
ATOM 757 C C . ARG A 1 95 ? 12.455 8.719 25.854 1.00 61.06 95 ARG A C 1
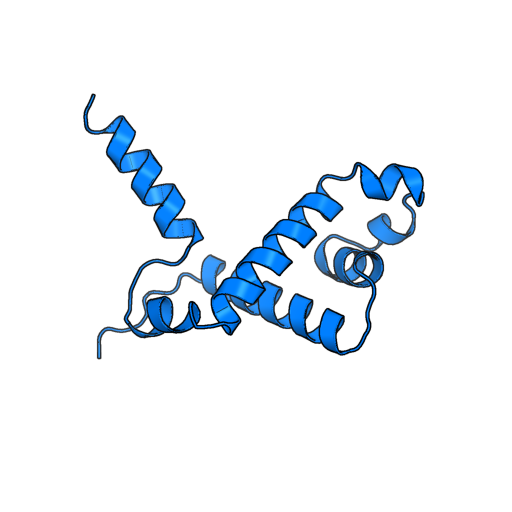ATOM 759 O O . ARG A 1 95 ? 13.345 8.718 26.693 1.00 61.06 95 ARG A O 1
ATOM 766 N N . THR A 1 96 ? 12.259 9.721 25.002 1.00 61.06 96 THR A N 1
ATOM 767 C CA . THR A 1 96 ? 13.088 10.934 24.975 1.00 61.06 96 THR A CA 1
ATOM 768 C C . THR A 1 96 ? 12.664 11.955 26.030 1.00 61.06 96 THR A C 1
ATOM 770 O O . THR A 1 96 ? 13.467 12.795 26.402 1.00 61.06 96 THR A O 1
ATOM 773 N N . SER A 1 97 ? 11.416 11.895 26.512 1.00 55.03 97 SER A N 1
ATOM 774 C CA . SER A 1 97 ? 10.882 12.816 27.528 1.00 55.03 97 SER A CA 1
ATOM 775 C C . SER A 1 97 ? 11.076 12.336 28.976 1.00 55.03 97 SER A C 1
ATOM 777 O O . SER A 1 97 ? 10.732 13.069 29.900 1.00 55.03 97 SER A O 1
ATOM 779 N N . SER A 1 98 ? 11.571 11.112 29.189 1.00 54.41 98 SER A N 1
ATOM 780 C CA . SER A 1 98 ? 11.876 10.540 30.516 1.00 54.41 98 SER A CA 1
ATOM 781 C C . SER A 1 98 ? 13.382 10.446 30.810 1.00 54.41 98 SER A C 1
ATOM 783 O O . SER A 1 98 ? 13.783 9.668 31.675 1.00 54.41 98 SER A O 1
ATOM 785 N N . ALA A 1 99 ? 14.202 11.224 30.102 1.00 47.72 99 ALA A N 1
ATOM 786 C CA . ALA A 1 99 ? 15.634 11.411 30.339 1.00 47.72 99 ALA A CA 1
ATOM 787 C C . ALA A 1 99 ? 15.920 12.906 30.523 1.00 47.72 99 ALA A C 1
ATOM 789 O O . ALA A 1 99 ? 16.803 13.226 31.345 1.00 47.72 99 ALA A O 1
#

Secondary structure (DSSP, 8-state):
-------HHHHHHHHHHHHHHHHHHTT--HHHHHHHHT-GGGGTS-HHHHHH-HHHHHHHHHHHHHHHIIIIIHHHHHTTPPPHHHHHHHHHHHHHTT-